Protein 3I42 (pdb70)

Sequence (118 aa):
SLQQALIVEDYQAAAETFKELLEMLGFQADYVMSGTDALHAMSTRGYDAVFIDLNLPDTSGLALVKQLRALPMEKTSKFVAVSGFKNDLGKEACELFDFYLEKPIDIASLEPILQSIE

Radius of gyration: 12.83 Å; Cα contacts (8 Å, |Δi|>4): 203; chains: 1; bounding box: 26×36×30 Å

Organism: Methylobacillus flagellatus (strain ATCC 51484 / DSM 6875 / VKM B-1610 / KT) (NCBI:txid265072)

B-factor: mean 43.65, std 20.97, range [19.52, 410.51]

Secondary structure (DSSP, 8-state):
--EEEEEE-S-HHHHHHHHHHHHHTTEEEEEESSHHHHHHHHHHS--SEEEEESB-SSSBHHHHHHHHHHS--SSPPEEEEEE---TT--HHHHHH-SEEEESSP-HHHHHHHHHHH-

Solvent-accessible surface area: 6295 Å² total; per-residue (Å²): 161,115,28,52,0,0,0,1,19,65,143,96,46,42,0,69,72,17,60,109,30,0,79,139,54,41,9,67,3,38,57,25,85,23,2,72,69,0,55,114,16,4,71,117,98,51,14,53,0,0,1,0,7,20,105,20,92,73,39,55,0,48,39,2,0,75,88,0,78,87,41,126,43,189,78,91,0,77,0,0,0,6,7,31,137,110,128,42,52,45,154,80,5,72,112,34,5,52,41,98,11,122,76,124,32,75,58,77,44,0,72,66,11,6,114,75,29,138

InterPro domains:
  IPR001789 Signal transduction response regulator, receiver domain [PF00072] (22-128)
  IPR001789 Signal transduction response regulator, receiver domain [PS50110] (20-134)
  IPR001789 Signal transduction response regulator, receiver domain [SM00448] (19-131)
  IPR011006 CheY-like superfamily [SSF52172] (21-133)
  IPR052048 Signal Transduction Response Regulator [PTHR43228] (18-133)

Foldseek 3Di:
DAAEEEEEAQDPVLQVVVQVLVVVLGHHYDYDQALVVVVVCVQVDPGQEYEFEQDHDPDGSLVSLVVSQPDDDPDDHAYEYEYQDCVRADDSNVVRHDYYHHPPDHNVRVNVVVVVSD

Nearest PDB structures (foldseek):
  3i42-assembly1_A-2  TM=1.009E+00  e=1.154E-22  Methylobacillus flagellatus KT
  3cfy-assembly1_A  TM=8.489E-01  e=8.914E-08  Vibrio parahaemolyticus RIMD 2210633
  8tfm-assembly1_B  TM=8.556E-01  e=3.158E-07  Flavobacterium johnsoniae UW101
  4l4u-assembly1_A-2  TM=8.274E-01  e=2.452E-07  Aquifex aeolicus VF5
  5ep0-assembly1_A  TM=8.759E-01  e=1.119E-06  Photobacterium angustum

Structure (mmCIF, N/CA/C/O backbone):
data_3I42
#
_entry.id   3I42
#
_cell.length_a   81.998
_cell.length_b   81.998
_cell.length_c   33.291
_cell.angle_alpha   90.000
_cell.angle_beta   90.000
_cell.angle_gamma   120.000
#
_symmetry.space_group_name_H-M   'P 32 2 1'
#
loop_
_entity.id
_entity.type
_entity.pdbx_description
1 polymer 'Response regulator receiver domain protein (CheY-like)'
2 water water
#
loop_
_atom_site.group_PDB
_atom_site.id
_atom_site.type_symbol
_atom_site.label_atom_id
_atom_site.label_alt_id
_atom_site.label_comp_id
_atom_site.label_asym_id
_atom_site.label_entity_id
_atom_site.label_seq_id
_atom_site.pdbx_PDB_ins_code
_atom_site.Cartn_x
_atom_site.Cartn_y
_atom_site.Cartn_z
_atom_site.occupancy
_atom_site.B_iso_or_equiv
_atom_site.auth_seq_id
_atom_site.auth_comp_id
_atom_site.auth_asym_id
_atom_site.auth_atom_id
_atom_site.pdbx_PDB_model_num
ATOM 1 N N . SER A 1 2 ? 61.744 -1.609 1.970 1.00 51.48 17 SER A N 1
ATOM 2 C CA . SER A 1 2 ? 60.686 -1.455 3.013 1.00 51.31 17 SER A CA 1
ATOM 3 C C . SER A 1 2 ? 59.775 -0.247 2.748 1.00 50.68 17 SER A C 1
ATOM 4 O O . SER A 1 2 ? 59.969 0.480 1.771 1.00 51.03 17 SER A O 1
ATOM 7 N N . LEU A 1 3 ? 58.780 -0.036 3.602 1.00 49.24 18 LEU A N 1
ATOM 8 C CA . LEU A 1 3 ? 57.875 1.116 3.474 1.00 48.67 18 LEU A CA 1
ATOM 9 C C . LEU A 1 3 ? 58.169 2.179 4.559 1.00 47.34 18 LEU A C 1
ATOM 10 O O . LEU A 1 3 ? 58.111 1.860 5.740 1.00 46.93 18 LEU A O 1
ATOM 15 N N . GLN A 1 4 ? 58.484 3.419 4.174 1.00 45.94 19 GLN A N 1
ATOM 16 C CA . GLN A 1 4 ? 58.659 4.490 5.173 1.00 44.56 19 GLN A CA 1
ATOM 17 C C . GLN A 1 4 ? 57.288 4.885 5.642 1.00 43.29 19 GLN A C 1
ATOM 18 O O . GLN A 1 4 ? 56.349 4.815 4.870 1.00 42.84 19 GLN A O 1
ATOM 24 N N . GLN A 1 5 ? 57.177 5.266 6.913 1.00 41.82 20 GLN A N 1
ATOM 25 C CA . GLN A 1 5 ? 55.890 5.607 7.515 1.00 41.07 20 GLN A CA 1
ATOM 26 C C . GLN A 1 5 ? 55.874 7.058 8.005 1.00 39.23 20 GLN A C 1
ATOM 27 O O . GLN A 1 5 ? 56.745 7.470 8.769 1.00 38.70 20 GLN A O 1
ATOM 33 N N . ALA A 1 6 ? 54.862 7.811 7.603 1.00 36.66 21 ALA A N 1
ATOM 34 C CA . ALA A 1 6 ? 54.837 9.233 7.899 1.00 35.52 21 ALA A CA 1
ATOM 35 C C . ALA A 1 6 ? 53.584 9.567 8.686 1.00 34.14 21 ALA A C 1
ATOM 36 O O . ALA A 1 6 ? 52.551 8.948 8.490 1.00 33.35 21 ALA A O 1
ATOM 38 N N . LEU A 1 7 ? 53.707 10.535 9.595 1.00 32.61 22 LEU A N 1
ATOM 39 C CA . LEU A 1 7 ? 52.575 11.098 10.301 1.00 30.19 22 LEU A CA 1
ATOM 40 C C . LEU A 1 7 ? 52.45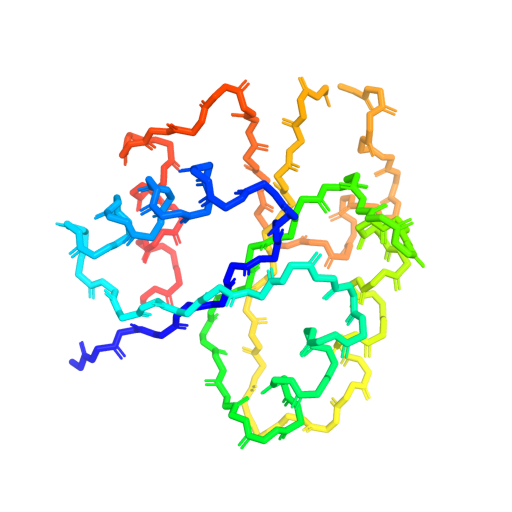8 12.545 9.888 1.00 29.30 22 LEU A C 1
ATOM 41 O O . LEU A 1 7 ? 53.424 13.305 9.926 1.00 28.77 22 LEU A O 1
ATOM 46 N N . ILE A 1 8 ? 51.260 12.909 9.479 1.00 28.31 23 ILE A N 1
ATOM 47 C CA . ILE A 1 8 ? 50.966 14.265 9.124 1.00 28.48 23 ILE A CA 1
ATOM 48 C C . ILE A 1 8 ? 50.112 14.898 10.208 1.00 28.41 23 ILE A C 1
ATOM 49 O O . ILE A 1 8 ? 49.082 14.341 10.599 1.00 28.36 23 ILE A O 1
ATOM 54 N N . VAL A 1 9 ? 50.530 16.076 10.669 1.00 28.69 24 VAL A N 1
ATOM 55 C CA . VAL A 1 9 ? 49.769 16.820 11.677 1.00 29.05 24 VAL A CA 1
ATOM 56 C C . VAL A 1 9 ? 49.250 18.120 11.094 1.00 29.95 24 VAL A C 1
ATOM 57 O O . VAL A 1 9 ? 50.005 19.082 10.851 1.00 29.00 24 VAL A O 1
ATOM 61 N N . GLU A 1 10 ? 47.946 18.163 10.905 1.00 30.90 25 GLU A N 1
ATOM 62 C CA . GLU A 1 10 ? 47.347 19.197 10.089 1.00 34.00 25 GLU A CA 1
ATOM 63 C C . GLU A 1 10 ? 45.862 19.149 10.365 1.00 35.09 25 GLU A C 1
ATOM 64 O O . GLU A 1 10 ? 45.254 18.062 10.294 1.00 36.27 25 GLU A O 1
ATOM 70 N N . ASP A 1 11 ? 45.279 20.301 10.681 1.00 36.15 26 ASP A N 1
ATOM 71 C CA . ASP A 1 11 ? 43.874 20.345 11.113 1.00 37.98 26 ASP A CA 1
ATOM 72 C C . ASP A 1 11 ? 42.819 20.419 10.014 1.00 38.22 26 ASP A C 1
ATOM 73 O O . ASP A 1 11 ? 41.646 20.112 10.284 1.00 39.43 26 ASP A O 1
ATOM 78 N N . TYR A 1 12 ? 43.215 20.812 8.803 1.00 36.94 27 TYR A N 1
ATOM 79 C CA . TYR A 1 12 ? 42.284 20.889 7.677 1.00 36.37 27 TYR A CA 1
ATOM 80 C C . TYR A 1 12 ? 42.204 19.558 6.937 1.00 35.17 27 TYR A C 1
ATOM 81 O O . TYR A 1 12 ? 43.161 19.154 6.292 1.00 33.65 27 TYR A O 1
ATOM 90 N N . GLN A 1 13 ? 41.065 18.874 7.036 1.00 35.06 28 GLN A N 1
ATOM 91 C CA . GLN A 1 13 ? 40.940 17.538 6.446 1.00 34.78 28 GLN A CA 1
ATOM 92 C C . GLN A 1 13 ? 41.400 17.495 4.981 1.00 34.32 28 GLN A C 1
ATOM 93 O O . GLN A 1 13 ? 42.244 16.676 4.610 1.00 34.10 28 GLN A O 1
ATOM 99 N N . ALA A 1 14 ? 40.846 18.376 4.153 1.00 33.48 29 ALA A N 1
ATOM 100 C CA . ALA A 1 14 ? 41.177 18.381 2.733 1.00 33.73 29 ALA A CA 1
ATOM 101 C C . ALA A 1 14 ? 42.689 18.583 2.467 1.00 33.47 29 ALA A C 1
ATOM 102 O O . ALA A 1 14 ? 43.256 17.882 1.639 1.00 32.90 29 ALA A O 1
ATOM 104 N N . ALA A 1 15 ? 43.336 19.511 3.181 1.00 32.71 30 ALA A N 1
ATOM 105 C CA . ALA A 1 15 ? 44.805 19.663 3.084 1.00 32.88 30 ALA A CA 1
ATOM 106 C C . ALA A 1 15 ? 45.543 18.400 3.526 1.00 32.76 30 ALA A C 1
ATOM 107 O O . ALA A 1 15 ? 46.555 18.015 2.939 1.00 32.49 30 ALA A O 1
ATOM 109 N N . ALA A 1 16 ? 45.030 17.762 4.573 1.00 32.56 31 ALA A N 1
ATOM 110 C CA . ALA A 1 16 ? 45.646 16.554 5.110 1.00 33.38 31 ALA A CA 1
ATOM 111 C C . ALA A 1 16 ? 45.623 15.385 4.120 1.00 33.48 31 ALA A C 1
ATOM 112 O O . ALA A 1 16 ? 46.639 14.708 3.920 1.00 34.48 31 ALA A O 1
ATOM 114 N N . GLU A 1 17 ? 44.469 15.152 3.507 1.00 33.88 32 GLU A N 1
ATOM 115 C CA . GLU A 1 17 ? 44.308 14.101 2.519 1.00 34.69 32 GLU A CA 1
ATOM 116 C C . GLU A 1 17 ? 45.190 14.297 1.276 1.00 34.43 32 GLU A C 1
ATOM 117 O O . GLU A 1 17 ? 45.773 13.341 0.773 1.00 34.71 32 GLU A O 1
ATOM 123 N N . THR A 1 18 ? 45.289 15.534 0.786 1.00 34.91 33 THR A N 1
ATOM 124 C CA . THR A 1 18 ? 46.147 15.864 -0.361 1.00 34.77 33 THR A CA 1
ATOM 125 C C . THR A 1 18 ? 47.577 15.531 0.006 1.00 34.38 33 THR A C 1
ATOM 126 O O . THR A 1 18 ? 48.249 14.764 -0.681 1.00 33.87 33 THR A O 1
ATOM 130 N N . PHE A 1 19 ? 48.029 16.083 1.127 1.00 34.37 34 PHE A N 1
ATOM 131 C CA . PHE A 1 19 ? 49.366 15.817 1.636 1.00 33.80 34 PHE A CA 1
ATOM 132 C C . PHE A 1 19 ? 49.606 14.312 1.689 1.00 33.93 34 PHE A C 1
ATOM 133 O O . PHE A 1 19 ? 50.609 13.830 1.228 1.00 33.16 34 PHE A O 1
ATOM 141 N N . LYS A 1 20 ? 48.665 13.582 2.273 1.00 34.79 35 LYS A N 1
ATOM 142 C CA . LYS A 1 20 ? 48.751 12.136 2.377 1.00 35.41 35 LYS A CA 1
ATOM 143 C C . LYS A 1 20 ? 48.839 11.429 0.991 1.00 36.16 35 LYS A C 1
ATOM 144 O O . LYS A 1 20 ? 49.567 10.425 0.833 1.00 35.89 35 LYS A O 1
ATOM 150 N N . GLU A 1 21 ? 48.108 11.953 0.003 1.00 36.23 36 GLU A N 1
ATOM 151 C CA . GLU A 1 21 ? 48.171 11.459 -1.394 1.00 37.03 36 GLU A CA 1
ATOM 152 C C . GLU A 1 21 ? 49.557 11.637 -1.987 1.00 35.76 36 GLU A C 1
ATOM 153 O O . GLU A 1 21 ? 50.120 10.732 -2.591 1.00 35.27 36 GLU A O 1
ATOM 159 N N . LEU A 1 22 ? 50.122 12.819 -1.799 1.00 35.66 37 LEU A N 1
ATOM 160 C CA . LEU A 1 22 ? 51.439 13.087 -2.317 1.00 35.12 37 LEU A CA 1
ATOM 161 C C . LEU A 1 22 ? 52.476 12.147 -1.730 1.00 35.36 37 LEU A C 1
ATOM 162 O O . LEU A 1 22 ? 53.303 11.611 -2.483 1.00 35.53 37 LEU A O 1
ATOM 167 N N . LEU A 1 23 ? 52.471 11.982 -0.396 1.00 34.67 38 LEU A N 1
ATOM 168 C CA . LEU A 1 23 ? 53.445 11.122 0.272 1.00 34.91 38 LEU A CA 1
ATOM 169 C C . LEU A 1 23 ? 53.315 9.704 -0.277 1.00 36.19 38 LEU A C 1
ATOM 170 O O . LEU A 1 23 ? 54.322 9.027 -0.542 1.00 36.70 38 LEU A O 1
ATOM 175 N N . GLU A 1 24 ? 52.077 9.255 -0.437 1.00 37.05 39 GLU A N 1
ATOM 176 C CA . GLU A 1 24 ? 51.811 7.926 -0.974 1.00 40.05 39 GLU A CA 1
ATOM 177 C C . GLU A 1 24 ? 52.302 7.744 -2.419 1.00 41.01 39 GLU A C 1
ATOM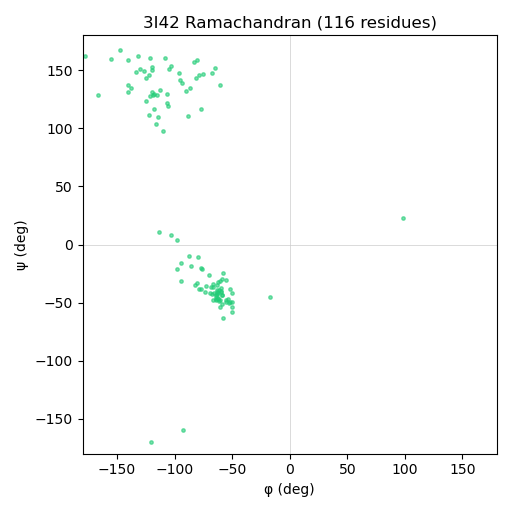 178 O O . GLU A 1 24 ? 52.912 6.740 -2.754 1.00 41.04 39 GLU A O 1
ATOM 184 N N . MET A 1 25 ? 52.078 8.743 -3.257 1.00 42.52 40 MET A N 1
ATOM 185 C CA . MET A 1 25 ? 52.636 8.714 -4.606 1.00 44.03 40 MET A CA 1
ATOM 186 C C . MET A 1 25 ? 54.156 8.593 -4.596 1.00 44.68 40 MET A C 1
ATOM 187 O O . MET A 1 25 ? 54.749 8.143 -5.571 1.00 45.00 40 MET A O 1
ATOM 192 N N . LEU A 1 26 ? 54.800 9.020 -3.509 1.00 45.21 41 LEU A N 1
ATOM 193 C CA . LEU A 1 26 ? 56.263 8.980 -3.446 1.00 45.27 41 LEU A CA 1
ATOM 194 C C . LEU A 1 26 ? 56.748 7.753 -2.705 1.00 45.85 41 LEU A C 1
ATOM 195 O O . LEU A 1 26 ? 57.945 7.600 -2.510 1.00 46.84 41 LEU A O 1
ATOM 200 N N . GLY A 1 27 ? 55.823 6.882 -2.297 1.00 46.25 42 GLY A N 1
ATOM 201 C CA . GLY A 1 27 ? 56.177 5.583 -1.684 1.00 47.00 42 GLY A CA 1
ATOM 202 C C . GLY A 1 27 ? 56.169 5.463 -0.154 1.00 47.19 42 GLY A C 1
ATOM 203 O O . GLY A 1 27 ? 56.845 4.586 0.423 1.00 47.60 42 GLY A O 1
ATOM 204 N N . PHE A 1 28 ? 55.420 6.349 0.502 1.00 46.60 43 PHE A N 1
ATOM 205 C CA . PHE A 1 28 ? 55.286 6.344 1.954 1.00 45.69 43 PHE A CA 1
ATOM 206 C C . PHE A 1 28 ? 53.940 5.790 2.301 1.00 44.81 43 PHE A C 1
ATOM 207 O O . PHE A 1 28 ? 53.004 5.937 1.533 1.00 44.30 43 PHE A O 1
ATOM 215 N N . GLN A 1 29 ? 53.826 5.161 3.459 1.00 44.14 44 GLN A N 1
ATOM 216 C CA . GLN A 1 29 ? 52.507 5.024 4.067 1.00 43.80 44 GLN A CA 1
ATOM 217 C C . GLN A 1 29 ? 52.350 6.204 5.027 1.00 42.12 44 GLN A C 1
ATOM 218 O O . GLN A 1 29 ? 53.298 6.537 5.738 1.00 41.83 44 GLN A O 1
ATOM 224 N N . ALA A 1 30 ? 51.171 6.818 5.060 1.00 40.21 45 ALA A N 1
ATOM 225 C CA . ALA A 1 30 ? 50.977 8.054 5.809 1.00 39.34 45 ALA A CA 1
ATOM 226 C C . ALA A 1 30 ? 49.643 8.102 6.518 1.00 38.91 45 ALA A C 1
ATOM 227 O O . ALA A 1 30 ? 48.636 7.805 5.898 1.00 39.74 45 ALA A O 1
ATOM 229 N N . ASP A 1 31 ? 49.647 8.453 7.815 1.00 37.65 46 ASP A N 1
ATOM 230 C CA . ASP A 1 31 ? 48.430 8.799 8.569 1.00 36.01 46 ASP A CA 1
ATOM 231 C C . ASP A 1 31 ? 48.429 10.286 8.823 1.00 34.00 46 ASP A C 1
ATOM 232 O O . ASP A 1 31 ? 49.466 10.946 8.808 1.00 32.65 46 ASP A O 1
ATOM 237 N N . TYR A 1 32 ? 47.262 10.803 9.114 1.00 32.82 47 TYR A N 1
ATOM 238 C CA . TYR A 1 32 ? 47.181 12.163 9.542 1.00 32.88 47 TYR A CA 1
ATOM 239 C C . TYR A 1 32 ? 46.347 12.256 10.816 1.00 33.17 47 TYR A C 1
ATOM 240 O O . TYR A 1 32 ? 45.450 11.443 11.045 1.00 33.00 47 TYR A O 1
ATOM 249 N N . VAL A 1 33 ? 46.653 13.254 11.630 1.00 32.66 48 VAL A N 1
ATOM 250 C CA . VAL A 1 33 ? 45.836 13.591 12.768 1.00 33.18 48 VAL A CA 1
ATOM 251 C C . VAL A 1 33 ? 45.637 15.076 12.692 1.00 33.80 48 VAL A C 1
ATOM 252 O O . VAL A 1 33 ? 46.380 15.760 11.994 1.00 34.25 48 VAL A O 1
ATOM 256 N N . MET A 1 34 ? 44.648 15.591 13.403 1.00 34.93 49 MET A N 1
ATOM 257 C CA . MET A 1 34 ? 44.251 16.997 13.211 1.00 35.97 49 MET A CA 1
ATOM 258 C C . MET A 1 34 ? 44.527 17.913 14.427 1.00 36.05 49 MET A C 1
ATOM 259 O O . MET A 1 34 ? 44.096 19.064 14.453 1.00 37.27 49 MET A O 1
ATOM 264 N N . SER A 1 35 ? 45.279 17.424 15.411 1.00 35.85 50 SER A N 1
ATOM 265 C CA . SER A 1 35 ? 45.628 18.229 16.607 1.00 35.59 50 SER A CA 1
ATOM 266 C C . SER A 1 35 ? 46.911 17.732 17.242 1.00 34.77 50 SER A C 1
ATOM 267 O O . SER A 1 35 ? 47.318 16.572 17.032 1.00 34.39 50 SER A O 1
ATOM 270 N N . GLY A 1 36 ? 47.531 18.607 18.032 1.00 34.58 51 GLY A N 1
ATOM 271 C CA . GLY A 1 36 ? 48.698 18.225 18.836 1.00 34.95 51 GLY A CA 1
ATOM 272 C C . GLY A 1 36 ? 48.407 17.038 19.741 1.00 35.24 51 GLY A C 1
ATOM 273 O O . GLY A 1 36 ? 49.175 16.080 19.775 1.00 34.84 51 GLY A O 1
ATOM 274 N N . THR A 1 37 ? 47.277 17.080 20.459 1.00 36.29 52 THR A N 1
ATOM 275 C CA . THR A 1 37 ? 46.861 15.967 21.362 1.00 37.50 52 THR A CA 1
ATOM 276 C C . THR A 1 37 ? 46.827 14.637 20.642 1.00 37.51 52 THR A C 1
ATOM 277 O O . THR A 1 37 ? 47.334 13.632 21.148 1.00 37.36 52 THR A O 1
ATOM 281 N N . ASP A 1 38 ? 46.210 14.630 19.455 1.00 38.28 53 ASP A N 1
ATOM 282 C CA . ASP A 1 38 ? 46.088 13.389 18.696 1.00 38.55 53 ASP A CA 1
ATOM 283 C C . ASP A 1 38 ? 47.442 12.890 18.224 1.00 38.10 53 ASP A C 1
ATOM 284 O O . ASP A 1 38 ? 47.697 11.668 18.241 1.00 38.09 53 ASP A O 1
ATOM 289 N N . ALA A 1 39 ? 48.318 13.835 17.863 1.00 36.96 54 ALA A N 1
ATOM 290 C CA . ALA A 1 39 ? 49.706 13.517 17.493 1.00 37.68 54 ALA A CA 1
ATOM 291 C C . ALA A 1 39 ? 50.468 12.804 18.616 1.00 38.16 54 ALA A C 1
ATOM 292 O O . ALA A 1 39 ? 51.111 11.766 18.387 1.00 37.68 54 ALA A O 1
ATOM 294 N N . LEU A 1 40 ? 50.419 13.384 19.814 1.00 39.32 55 LEU A N 1
ATOM 295 C CA . LEU A 1 40 ? 50.948 12.721 21.025 1.00 40.96 55 LEU A CA 1
ATOM 296 C C . LEU A 1 40 ? 50.378 11.331 21.220 1.00 41.53 55 LEU A C 1
ATOM 297 O O . LEU A 1 40 ? 51.134 10.403 21.386 1.00 41.65 55 LEU A O 1
ATOM 302 N N . HIS A 1 41 ? 49.055 11.170 21.157 1.00 43.28 56 HIS A N 1
ATOM 303 C CA . HIS A 1 41 ? 48.475 9.815 21.236 1.00 45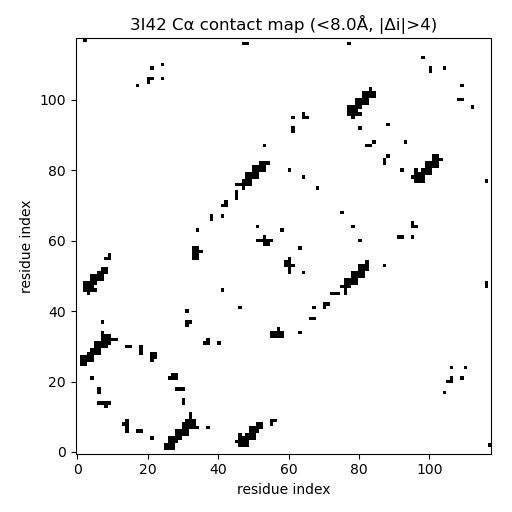.49 56 HIS A CA 1
ATOM 304 C C . HIS A 1 41 ? 48.950 8.900 20.128 1.00 45.84 56 HIS A C 1
ATOM 305 O O . HIS A 1 41 ? 49.231 7.725 20.390 1.00 46.65 56 HIS A O 1
ATOM 312 N N . ALA A 1 42 ? 49.060 9.428 18.897 1.00 46.14 57 ALA A N 1
ATOM 313 C CA . ALA A 1 42 ? 49.537 8.630 17.745 1.00 46.34 57 ALA A CA 1
ATOM 314 C C . ALA A 1 42 ? 50.992 8.205 17.898 1.00 46.81 57 ALA A C 1
ATOM 315 O O . ALA A 1 42 ? 51.360 7.073 17.592 1.00 46.73 57 ALA A O 1
ATOM 317 N N . MET A 1 43 ? 51.827 9.111 18.380 1.00 47.99 58 MET A N 1
ATOM 318 C CA . MET A 1 43 ? 53.254 8.811 18.496 1.00 49.25 58 MET A CA 1
ATOM 319 C C . MET A 1 43 ? 53.565 7.918 19.693 1.00 50.81 58 MET A C 1
ATOM 320 O O . MET A 1 43 ? 54.625 7.284 19.741 1.00 50.85 58 MET A O 1
ATOM 325 N N . SER A 1 44 ? 52.639 7.893 20.654 1.00 52.41 59 SER A N 1
ATOM 326 C CA . SER A 1 44 ? 52.660 6.927 21.747 1.0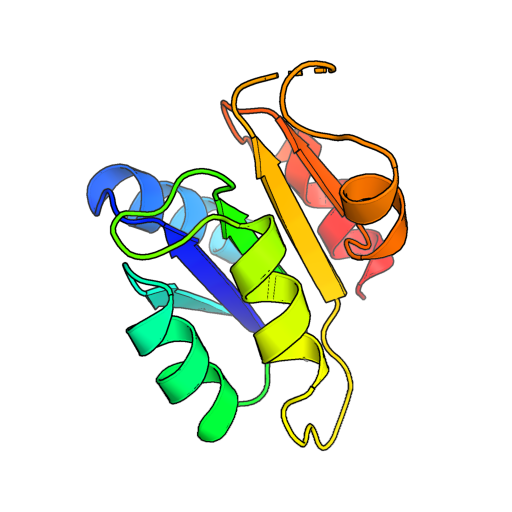0 54.48 59 SER A CA 1
ATOM 327 C C . SER A 1 44 ? 52.633 5.537 21.138 1.00 54.94 59 SER A C 1
ATOM 328 O O . SER A 1 44 ? 53.579 4.763 21.273 1.00 56.12 59 SER A O 1
ATOM 331 N N . THR A 1 45 ? 51.543 5.248 20.443 1.00 55.27 60 THR A N 1
ATOM 332 C CA . THR A 1 45 ? 51.218 3.889 20.053 1.00 55.73 60 THR A CA 1
ATOM 333 C C . THR A 1 45 ? 52.009 3.386 18.838 1.00 55.48 60 THR A C 1
ATOM 334 O O . THR A 1 45 ? 52.390 2.207 18.789 1.00 56.08 60 THR A O 1
ATOM 338 N N . ARG A 1 46 ? 52.247 4.260 17.858 1.00 54.88 61 ARG A N 1
ATOM 339 C CA . ARG A 1 46 ? 52.928 3.853 16.621 1.00 53.96 61 ARG A CA 1
ATOM 340 C C . ARG A 1 46 ? 54.229 4.626 16.421 1.00 52.75 61 ARG A C 1
ATOM 341 O O . ARG A 1 46 ? 54.349 5.775 16.856 1.00 53.30 61 ARG A O 1
ATOM 349 N N . GLY A 1 47 ? 55.195 3.997 15.754 1.00 50.95 62 GLY A N 1
ATOM 350 C CA . GLY A 1 47 ? 56.469 4.648 15.406 1.00 48.41 62 GLY A CA 1
ATOM 351 C C . GLY A 1 47 ? 56.390 5.183 13.986 1.00 46.26 62 GLY A C 1
ATOM 352 O O . GLY A 1 47 ? 55.697 4.616 13.141 1.00 46.86 62 GLY A O 1
ATOM 353 N N . TYR A 1 48 ? 57.074 6.286 13.733 1.00 43.71 63 TYR A N 1
ATOM 354 C CA . TYR A 1 48 ? 57.082 6.906 12.426 1.00 40.77 63 TYR A CA 1
ATOM 355 C C . TYR A 1 48 ? 58.484 7.252 12.055 1.00 40.10 63 TYR A C 1
ATOM 356 O O . TYR A 1 48 ? 59.294 7.575 12.911 1.00 40.04 63 TYR A O 1
ATOM 365 N N . ASP A 1 49 ? 58.773 7.197 10.763 1.00 38.59 64 ASP A N 1
ATOM 366 C CA . ASP A 1 49 ? 60.060 7.615 10.267 1.00 37.59 64 ASP A CA 1
ATOM 367 C C . ASP A 1 49 ? 60.119 9.129 10.088 1.00 36.00 64 ASP A C 1
ATOM 368 O O . ASP A 1 49 ? 61.177 9.728 10.249 1.00 34.21 64 ASP A O 1
ATOM 373 N N . ALA A 1 50 ? 58.985 9.727 9.698 1.00 34.38 65 ALA A N 1
ATOM 374 C CA . ALA A 1 50 ? 58.912 11.172 9.440 1.00 32.52 65 ALA A CA 1
ATOM 375 C C . ALA A 1 50 ? 57.597 11.721 9.964 1.00 30.96 65 ALA A C 1
ATOM 376 O O . ALA A 1 50 ? 56.552 11.111 9.800 1.00 30.03 65 ALA A O 1
ATOM 378 N N . VAL A 1 51 ? 57.669 12.874 10.612 1.00 29.63 66 VAL A N 1
ATOM 379 C CA . VAL A 1 51 ? 56.487 13.518 11.160 1.00 28.37 66 VAL A CA 1
ATOM 380 C C . VAL A 1 51 ? 56.431 14.930 10.584 1.00 27.61 66 VAL A C 1
ATOM 381 O O . VAL A 1 51 ? 57.390 15.701 10.733 1.00 27.38 66 VAL A O 1
ATOM 385 N N . PHE A 1 52 ? 55.324 15.265 9.921 1.00 26.56 67 PHE A N 1
ATOM 386 C CA . PHE A 1 52 ? 55.170 16.595 9.285 1.00 26.91 67 PHE A CA 1
ATOM 387 C C . PHE A 1 52 ? 54.234 17.417 10.111 1.00 27.07 67 PHE A C 1
ATOM 388 O O . PHE A 1 52 ? 53.081 17.021 10.299 1.00 25.99 67 PHE A O 1
ATOM 396 N N . ILE A 1 53 ? 54.736 18.542 10.621 1.00 27.22 68 ILE A N 1
ATOM 397 C CA . ILE A 1 53 ? 53.959 19.347 11.567 1.00 28.90 68 ILE A CA 1
ATOM 398 C C . ILE A 1 53 ? 53.674 20.731 11.007 1.00 30.32 68 ILE A C 1
ATOM 399 O O . ILE A 1 53 ? 54.598 21.502 10.774 1.00 30.79 68 ILE A O 1
ATOM 404 N N . ASP A 1 54 ? 52.396 21.039 10.795 1.00 32.61 69 ASP A N 1
ATOM 405 C CA . ASP A 1 54 ? 51.971 22.393 10.526 1.00 35.22 69 ASP A CA 1
ATOM 406 C C . ASP A 1 54 ? 52.327 23.272 11.707 1.00 36.15 69 ASP A C 1
ATOM 407 O O . ASP A 1 54 ? 52.160 22.876 12.867 1.00 36.81 69 ASP A O 1
ATOM 412 N N . LEU A 1 55 ? 52.840 24.463 11.443 1.00 37.04 70 LEU A N 1
ATOM 413 C CA . LEU A 1 55 ? 53.309 25.281 12.547 1.00 38.48 70 LEU A CA 1
ATOM 414 C C . LEU A 1 55 ? 52.152 25.994 13.252 1.00 40.11 70 LEU A C 1
ATOM 415 O O . LEU A 1 55 ? 52.337 26.548 14.349 1.00 40.82 70 LEU A O 1
ATOM 420 N N . ASN A 1 56 ? 50.965 25.940 12.636 1.00 40.79 71 ASN A N 1
ATOM 421 C CA . ASN A 1 56 ? 49.744 26.561 13.138 1.00 41.51 71 ASN A CA 1
ATOM 422 C C . ASN A 1 56 ? 48.736 25.492 13.453 1.00 40.36 71 ASN A C 1
ATOM 423 O O . ASN A 1 56 ? 48.122 24.961 12.556 1.00 40.75 71 ASN A O 1
ATOM 428 N N . LEU A 1 57 ? 48.529 25.175 14.715 1.00 39.61 72 LEU A N 1
ATOM 429 C CA . LEU A 1 57 ? 47.630 24.085 15.040 1.00 39.26 72 LEU A CA 1
ATOM 430 C C . LEU A 1 57 ? 46.487 24.586 15.933 1.00 39.63 72 LEU A C 1
ATOM 431 O O . LEU A 1 57 ? 46.602 25.662 16.508 1.00 39.37 72 LEU A O 1
ATOM 436 N N . PRO A 1 58 ? 45.365 23.837 16.011 1.00 39.61 73 PRO A N 1
ATOM 437 C CA . PRO A 1 58 ? 44.304 24.421 16.812 1.00 40.31 73 PRO A CA 1
ATOM 438 C C . PRO A 1 58 ? 44.706 24.555 18.305 1.00 41.19 73 PRO A C 1
ATOM 439 O O . PRO A 1 58 ? 44.481 25.617 18.904 1.00 41.19 73 PRO A O 1
ATOM 443 N N . ASP A 1 59 ? 45.333 23.521 18.866 1.00 40.76 74 ASP A N 1
ATOM 444 C CA . ASP A 1 59 ? 45.568 23.430 20.317 1.00 41.36 74 ASP A CA 1
ATOM 445 C C . ASP A 1 59 ? 47.007 23.753 20.777 1.00 41.32 74 ASP A C 1
ATOM 446 O O . ASP A 1 59 ? 47.338 23.542 21.956 1.00 41.01 74 ASP A O 1
ATOM 451 N N . THR A 1 60 ? 47.859 24.236 19.865 1.00 40.71 75 THR A N 1
ATOM 452 C CA . THR A 1 60 ? 49.293 24.349 20.168 1.00 40.10 75 THR A CA 1
ATOM 453 C C . THR A 1 60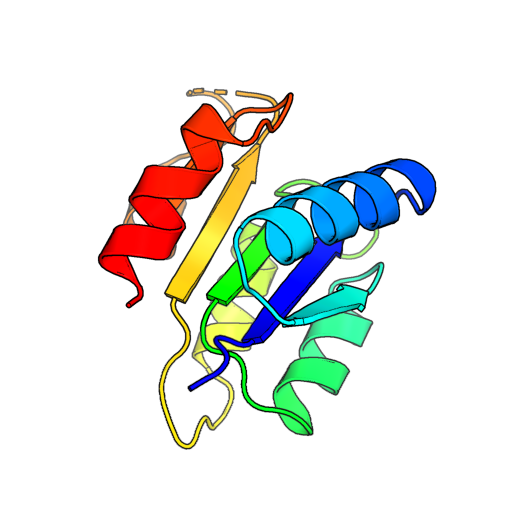 ? 50.023 24.968 19.008 1.00 39.31 75 THR A C 1
ATOM 454 O O . THR A 1 60 ? 49.491 24.993 17.899 1.00 40.00 75 THR A O 1
ATOM 458 N N . SER A 1 61 ? 51.236 25.467 19.242 1.00 38.00 76 SER A N 1
ATOM 459 C CA . SER A 1 61 ? 52.126 25.828 18.133 1.00 36.59 76 SER A CA 1
ATOM 460 C C . SER A 1 61 ? 52.851 24.573 17.653 1.00 35.52 76 SER A C 1
ATOM 461 O O . SER A 1 61 ? 52.947 23.591 18.389 1.00 34.83 76 SER A O 1
ATOM 464 N N . GLY A 1 62 ? 53.324 24.583 16.409 1.00 34.45 77 GLY A N 1
ATOM 465 C CA . GLY A 1 62 ? 54.087 23.452 15.898 1.00 33.26 77 GLY A CA 1
ATOM 466 C C . GLY A 1 62 ? 55.364 23.280 16.696 1.00 32.73 77 GLY A C 1
ATOM 467 O O . GLY A 1 62 ? 55.791 22.158 17.012 1.00 32.55 77 GLY A O 1
ATOM 468 N N . LEU A 1 63 ? 55.971 24.403 17.038 1.00 32.10 78 LEU A N 1
ATOM 469 C CA . LEU A 1 63 ? 57.182 24.389 17.841 1.00 32.93 78 LEU A CA 1
ATOM 470 C C . LEU A 1 63 ? 57.009 23.763 19.240 1.00 31.43 78 LEU A C 1
ATOM 471 O O . LEU A 1 63 ? 57.809 22.933 19.642 1.00 31.48 78 LEU A O 1
ATOM 476 N N . ALA A 1 64 ? 55.979 24.164 19.972 1.00 30.50 79 ALA A N 1
ATOM 477 C CA . ALA A 1 64 ? 55.738 23.563 21.275 1.00 30.02 79 ALA A CA 1
ATOM 478 C C . ALA A 1 64 ? 55.429 22.065 21.084 1.00 29.53 79 ALA A C 1
ATOM 479 O O . ALA A 1 64 ? 55.816 21.233 21.897 1.00 30.45 79 ALA A O 1
ATOM 481 N N . LEU A 1 65 ? 54.759 21.699 19.999 1.00 28.81 80 LEU A N 1
ATOM 482 C CA . LEU A 1 65 ? 54.469 20.275 19.780 1.00 27.85 80 LEU A CA 1
ATOM 483 C C . LEU A 1 65 ? 55.721 19.436 19.505 1.00 28.07 80 LEU A C 1
ATOM 484 O O . LEU A 1 65 ? 55.846 18.333 20.021 1.00 28.20 80 LEU A O 1
ATOM 489 N N . VAL A 1 66 ? 56.649 19.923 18.689 1.00 28.57 81 VAL A N 1
ATOM 490 C CA . VAL A 1 66 ? 57.797 19.076 18.339 1.00 28.84 81 VAL A CA 1
ATOM 491 C C . VAL A 1 66 ? 58.677 18.808 19.589 1.00 30.08 81 VAL A C 1
ATOM 492 O O . VAL A 1 66 ? 59.225 17.726 19.743 1.00 30.29 81 VAL A O 1
ATOM 496 N N . LYS A 1 67 ? 58.768 19.782 20.486 1.00 31.69 82 LYS A N 1
ATOM 497 C CA . LYS A 1 67 ? 59.466 19.590 21.768 1.00 33.34 82 LYS A CA 1
ATOM 498 C C . LYS A 1 67 ? 58.856 18.476 22.581 1.00 33.90 82 LYS A C 1
ATOM 499 O O . LYS A 1 67 ? 59.600 17.711 23.180 1.00 34.75 82 LYS A O 1
ATOM 505 N N . GLN A 1 68 ? 57.522 18.365 22.599 1.00 34.57 83 GLN A N 1
ATOM 506 C CA . GLN A 1 68 ? 56.853 17.236 23.291 1.00 35.25 83 GLN A CA 1
ATOM 507 C C . GLN A 1 68 ? 57.115 15.895 22.636 1.00 35.51 83 GLN A C 1
ATOM 508 O O . GLN A 1 68 ? 57.428 14.912 23.318 1.00 35.78 83 GLN A O 1
ATOM 514 N N . LEU A 1 69 ? 56.952 15.834 21.314 1.00 35.46 84 LEU A N 1
ATOM 515 C CA . LEU A 1 69 ? 57.115 14.577 20.564 1.00 34.85 84 LEU A CA 1
ATOM 516 C C . LEU A 1 69 ? 58.531 14.021 20.650 1.00 35.04 84 LEU A C 1
ATOM 517 O O . LEU A 1 69 ? 58.715 12.808 20.804 1.00 34.84 84 LEU A O 1
ATOM 522 N N . ARG A 1 70 ? 59.524 14.902 20.572 1.00 35.65 85 ARG A N 1
ATOM 523 C CA . ARG A 1 70 ? 60.916 14.501 20.754 1.00 37.41 85 ARG A CA 1
ATOM 524 C C . ARG A 1 70 ? 61.186 13.865 22.121 1.00 38.85 85 ARG A C 1
ATOM 525 O O . ARG A 1 70 ? 62.091 13.033 22.256 1.00 39.42 85 ARG A O 1
ATOM 533 N N . ALA A 1 71 ? 60.422 14.283 23.133 1.00 39.76 86 ALA A N 1
ATOM 534 C CA . ALA A 1 71 ? 60.629 13.812 24.501 1.00 41.26 86 ALA A CA 1
ATOM 535 C C . ALA A 1 71 ? 59.874 12.517 24.790 1.00 42.33 86 ALA A C 1
ATOM 536 O O . ALA A 1 71 ? 60.085 11.909 25.820 1.00 43.32 86 ALA A O 1
ATOM 538 N N . LEU A 1 72 ? 58.994 12.089 23.896 1.00 43.79 87 LEU A N 1
ATOM 539 C CA . LEU A 1 72 ? 58.350 10.793 24.055 1.00 45.44 87 LEU A CA 1
ATOM 540 C C . LEU A 1 72 ? 59.367 9.659 23.956 1.00 47.43 87 LEU A C 1
ATOM 541 O O . LEU A 1 72 ? 60.405 9.809 23.289 1.00 47.78 87 LEU A O 1
ATOM 546 N N . PRO A 1 73 ? 59.091 8.520 24.629 1.00 49.82 88 PRO A N 1
ATOM 547 C CA . PRO A 1 73 ? 60.012 7.409 24.466 1.00 51.75 88 PRO A CA 1
ATOM 548 C C . PRO A 1 73 ? 59.737 6.759 23.117 1.00 53.82 88 PRO A C 1
ATOM 549 O O . PRO A 1 73 ? 58.621 6.248 22.864 1.00 54.77 88 PRO A O 1
ATOM 553 N N . MET A 1 74 ? 60.746 6.828 22.257 1.00 55.15 89 MET A N 1
ATOM 554 C CA . MET A 1 74 ? 60.695 6.253 20.939 1.00 56.67 89 MET A CA 1
ATOM 555 C C . MET A 1 74 ? 61.776 5.187 20.852 1.00 57.39 89 MET A C 1
ATOM 556 O O . MET A 1 74 ? 62.946 5.426 21.200 1.00 57.20 89 MET A O 1
ATOM 561 N N . GLU A 1 75 ? 61.356 4.010 20.392 1.00 57.96 90 GLU A N 1
ATOM 562 C CA . GLU A 1 75 ? 62.250 2.923 20.001 1.00 58.62 90 GLU A CA 1
ATOM 563 C C . GLU A 1 75 ? 63.343 3.453 19.045 1.00 57.99 90 GLU A C 1
ATOM 564 O O . GLU A 1 75 ? 64.538 3.365 19.356 1.00 58.60 90 GLU A O 1
ATOM 570 N N . LYS A 1 76 ? 62.912 4.026 17.913 1.00 57.00 91 LYS A N 1
ATOM 571 C CA . LYS A 1 76 ? 63.779 4.721 16.941 1.00 55.76 91 LYS A CA 1
ATOM 572 C C . LYS A 1 76 ? 63.331 6.169 16.828 1.00 54.70 91 LYS A C 1
ATOM 573 O O . LYS A 1 76 ? 62.147 6.462 17.017 1.00 55.29 91 LYS A O 1
ATOM 575 N N . THR A 1 77 ? 64.247 7.070 16.486 1.00 52.89 92 THR A N 1
ATOM 576 C CA . THR A 1 77 ? 63.916 8.501 16.424 1.00 51.16 92 THR A CA 1
ATOM 577 C C . THR A 1 77 ? 63.407 8.987 15.057 1.00 48.90 92 THR A C 1
ATOM 578 O O . THR A 1 77 ? 63.951 8.653 14.015 1.00 49.00 92 THR A O 1
ATOM 582 N N . SER A 1 78 ? 62.312 9.735 15.085 1.00 46.24 93 SER A N 1
ATOM 583 C CA . SER A 1 78 ? 61.678 10.211 13.867 1.00 43.26 93 SER A CA 1
ATOM 584 C C . SER A 1 78 ? 62.429 11.422 13.367 1.00 41.42 93 SER A C 1
ATOM 585 O O . SER A 1 78 ? 63.126 12.076 14.135 1.00 41.09 93 SER A O 1
ATOM 588 N N . LYS A 1 79 ? 62.275 11.729 12.079 1.00 38.67 94 LYS A N 1
ATOM 589 C CA . LYS A 1 79 ? 62.686 13.025 11.553 1.00 35.77 94 LYS A CA 1
ATOM 590 C C . LYS A 1 79 ? 61.450 13.879 11.559 1.00 33.55 94 LYS A C 1
ATOM 591 O O . LYS A 1 79 ? 60.357 13.362 11.290 1.00 33.04 94 LYS A O 1
ATOM 597 N N . PHE A 1 80 ? 61.620 15.162 11.895 1.00 30.65 95 PHE A N 1
ATOM 598 C CA . PHE A 1 80 ? 60.517 16.092 12.117 1.00 28.46 95 PHE A CA 1
ATOM 599 C C . PHE A 1 80 ? 60.654 17.205 11.121 1.00 27.62 95 PHE A C 1
ATOM 600 O O . PHE A 1 80 ? 61.733 17.783 11.009 1.00 26.10 95 PHE A O 1
ATOM 608 N N . VAL A 1 81 ? 59.548 17.522 10.436 1.00 26.62 96 VAL A N 1
ATOM 609 C CA . VAL A 1 81 ? 59.530 18.486 9.334 1.00 26.47 96 VAL A CA 1
ATOM 610 C C . VAL A 1 81 ? 58.547 19.585 9.684 1.00 27.42 96 VAL A C 1
ATOM 611 O O . VAL A 1 81 ? 57.402 19.292 10.012 1.00 27.62 96 VAL A O 1
ATOM 615 N N . ALA A 1 82 ? 58.980 20.842 9.612 1.00 28.20 97 ALA A N 1
ATOM 6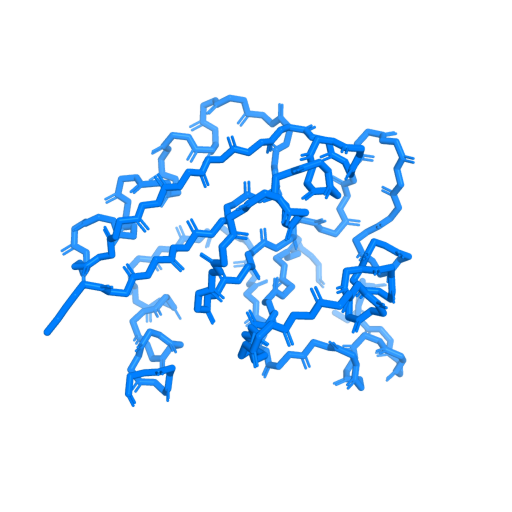16 C CA . ALA A 1 82 ? 58.115 21.999 9.848 1.00 29.01 97 ALA A CA 1
ATOM 617 C C . ALA A 1 82 ? 57.438 22.365 8.552 1.00 30.76 97 ALA A C 1
ATOM 618 O O . ALA A 1 82 ? 58.094 22.483 7.519 1.00 31.41 97 ALA A O 1
ATOM 620 N N . VAL A 1 83 ? 56.147 22.625 8.611 1.00 31.59 98 VAL A N 1
ATOM 621 C CA . VAL A 1 83 ? 55.422 23.001 7.420 1.00 33.46 98 VAL A CA 1
ATOM 622 C C . VAL A 1 83 ? 54.814 24.356 7.704 1.00 35.64 98 VAL A C 1
ATOM 623 O O . VAL A 1 83 ? 53.939 24.477 8.556 1.00 34.95 98 VAL A O 1
ATOM 627 N N . SER A 1 84 ? 55.311 25.376 7.020 1.00 38.60 99 SER A N 1
ATOM 628 C CA . SER A 1 84 ? 54.913 26.729 7.329 1.00 42.71 99 SER A CA 1
ATOM 629 C C . SER A 1 84 ? 54.411 27.450 6.106 1.00 44.56 99 SER A C 1
ATOM 630 O O . SER A 1 84 ? 54.884 27.208 5.003 1.00 44.90 99 SER A O 1
ATOM 633 N N . GLY A 1 85 ? 53.486 28.379 6.308 1.00 47.31 100 GLY A N 1
ATOM 634 C CA . GLY A 1 85 ? 53.151 29.345 5.258 1.00 49.60 100 GLY A CA 1
ATOM 635 C C . GLY A 1 85 ? 54.195 30.452 5.112 1.00 51.68 100 GLY A C 1
ATOM 636 O O . GLY A 1 85 ? 54.301 31.078 4.054 1.00 52.16 100 GLY A O 1
ATOM 637 N N . PHE A 1 86 ? 54.993 30.682 6.155 1.00 53.78 101 PHE A N 1
ATOM 63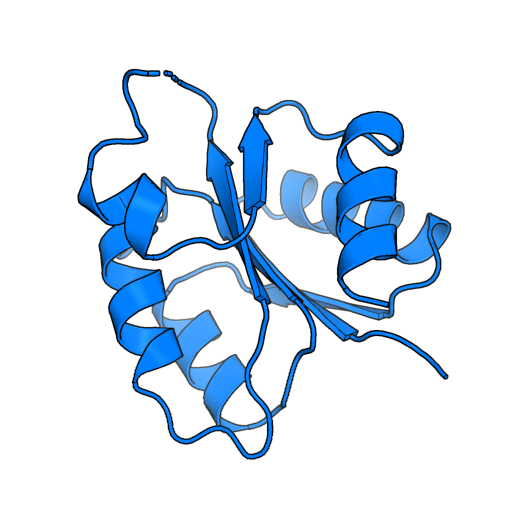8 C CA . PHE A 1 86 ? 55.843 31.886 6.217 1.00 55.26 101 PHE A CA 1
ATOM 639 C C . PHE A 1 86 ? 57.377 31.705 6.333 1.00 55.53 101 PHE A C 1
ATOM 640 O O . PHE A 1 86 ? 57.894 31.095 7.265 1.00 56.26 101 PHE A O 1
ATOM 648 N N . LYS A 1 88 ? 60.574 33.514 6.952 1.00 71.81 103 LYS A N 1
ATOM 649 C CA . LYS A 1 88 ? 61.334 33.986 8.111 1.00 71.82 103 LYS A CA 1
ATOM 650 C C . LYS A 1 88 ? 60.446 34.020 9.347 1.00 71.84 103 LYS A C 1
ATOM 651 O O . LYS A 1 88 ? 60.840 33.558 10.431 1.00 71.98 103 LYS A O 1
ATOM 653 N N . ASN A 1 89 ? 59.235 34.548 9.147 1.00 71.64 104 ASN A N 1
ATOM 654 C CA . ASN A 1 89 ? 58.298 34.929 10.216 1.00 70.99 104 ASN A CA 1
ATOM 655 C C . ASN A 1 89 ? 58.048 33.818 11.230 1.00 70.01 104 ASN A C 1
ATOM 656 O O . ASN A 1 89 ? 57.935 34.078 12.440 1.00 70.24 104 ASN A O 1
ATOM 661 N N . ASP A 1 90 ? 57.979 32.585 10.727 1.00 68.43 105 ASP A N 1
ATOM 662 C CA . ASP A 1 90 ? 57.572 31.439 11.535 1.00 66.66 105 ASP A CA 1
ATOM 663 C C . ASP A 1 90 ? 58.749 30.605 12.097 1.00 65.22 105 ASP A C 1
ATOM 664 O O . ASP A 1 90 ? 58.575 29.893 13.101 1.00 65.08 105 ASP A O 1
ATOM 666 N N . LEU A 1 91 ? 59.938 30.711 11.485 1.00 62.96 106 LEU A N 1
ATOM 667 C CA . LEU A 1 91 ? 61.093 29.891 11.900 1.00 60.59 106 LEU A CA 1
ATOM 668 C C . LEU A 1 91 ? 62.179 30.699 12.576 1.00 59.20 106 LEU A C 1
ATOM 669 O O . LEU A 1 91 ? 63.010 31.298 11.908 1.00 60.07 106 LEU A O 1
ATOM 674 N N . GLY A 1 92 ? 62.193 30.711 13.897 1.00 57.09 107 GLY A N 1
ATOM 675 C CA . GLY A 1 92 ? 63.294 31.338 14.598 1.00 53.76 107 GLY A CA 1
ATOM 676 C C . GLY A 1 92 ? 64.392 30.356 14.927 1.00 52.01 107 GLY A C 1
ATOM 677 O O . GLY A 1 92 ? 64.500 29.278 14.333 1.00 51.96 107 GLY A O 1
ATOM 678 N N . LYS A 1 93 ? 65.206 30.739 15.898 1.00 50.16 108 LYS A N 1
ATOM 679 C CA . LYS A 1 93 ? 66.350 29.961 16.362 1.00 48.23 108 LYS A CA 1
ATOM 680 C C . LYS A 1 93 ? 66.031 28.521 16.816 1.00 47.26 108 LYS A C 1
ATOM 681 O O . LYS A 1 93 ? 66.724 27.582 16.424 1.00 45.95 108 LYS A O 1
ATOM 687 N N . GLU A 1 94 ? 65.013 28.376 17.671 1.00 45.87 109 GLU A N 1
ATOM 688 C CA . GLU A 1 94 ? 64.584 27.073 18.202 1.00 45.57 109 GLU A CA 1
ATOM 689 C C . GLU A 1 94 ? 63.964 26.171 17.128 1.00 43.65 109 GLU A C 1
ATOM 690 O O . GLU A 1 94 ? 64.156 24.969 17.152 1.00 43.38 109 GLU A O 1
ATOM 696 N N . ALA A 1 95 ? 63.230 26.762 16.193 1.00 42.38 110 ALA A N 1
ATOM 697 C CA . ALA A 1 95 ? 62.670 26.009 15.060 1.00 41.84 110 ALA A CA 1
ATOM 698 C C . ALA A 1 95 ? 63.769 25.427 14.168 1.00 41.28 110 ALA A C 1
ATOM 699 O O . ALA A 1 95 ? 63.737 24.256 13.816 1.00 41.64 110 ALA A O 1
ATOM 701 N N . CYS A 1 96 ? 64.748 26.248 13.815 1.00 41.44 111 CYS A N 1
ATOM 702 C CA . CYS A 1 96 ? 65.974 25.759 13.181 1.00 41.16 111 CYS A CA 1
ATOM 703 C C . CYS A 1 96 ? 66.598 24.582 13.949 1.00 37.31 111 CYS A C 1
ATOM 704 O O . CYS A 1 96 ? 67.011 23.577 13.352 1.00 34.93 111 CYS A O 1
ATOM 707 N N . GLU A 1 97 ? 66.619 24.672 15.278 1.00 38.85 112 GLU A N 1
ATOM 708 C CA . GLU A 1 97 ? 67.295 23.641 16.067 1.00 35.17 112 GLU A CA 1
ATOM 709 C C . GLU A 1 97 ? 66.492 22.357 16.201 1.00 28.62 112 GLU A C 1
ATOM 710 O O . GLU A 1 97 ? 67.067 21.271 16.172 1.00 38.77 112 GLU A O 1
ATOM 716 N N . LEU A 1 98 ? 65.177 22.481 16.346 1.00 33.58 113 LEU A N 1
ATOM 717 C CA . LEU A 1 98 ? 64.320 21.333 16.709 1.00 32.19 113 LEU A CA 1
ATOM 718 C C . LEU A 1 98 ? 63.666 20.581 15.552 1.00 33.47 113 LEU A C 1
ATOM 719 O O . LEU A 1 98 ? 63.160 19.463 15.740 1.00 29.26 113 LEU A O 1
ATOM 724 N N . PHE A 1 99 ? 63.636 21.186 14.364 1.00 27.24 114 PHE A N 1
ATOM 725 C CA . PHE A 1 99 ? 63.164 20.428 13.188 1.00 31.92 114 PHE A CA 1
ATOM 726 C C . PHE A 1 99 ? 64.347 20.000 12.346 1.00 31.23 114 PHE A C 1
ATOM 727 O O . PHE A 1 99 ? 65.392 20.634 12.361 1.00 33.17 114 PHE A O 1
ATOM 735 N N . ASP A 1 100 ? 64.180 18.914 11.613 1.00 32.22 115 ASP A N 1
ATOM 736 C CA . ASP A 1 100 ? 65.244 18.402 10.767 1.00 24.23 115 ASP A CA 1
ATOM 737 C C . ASP A 1 100 ? 65.120 18.928 9.330 1.00 25.96 115 ASP A C 1
ATOM 738 O O . ASP A 1 100 ? 66.127 19.095 8.642 1.00 37.49 115 ASP A O 1
ATOM 743 N N . PHE A 1 101 ? 63.885 19.164 8.892 1.00 31.13 116 PHE A N 1
ATOM 744 C CA . PHE A 1 101 ? 63.595 19.629 7.532 1.00 26.84 116 PHE A CA 1
ATOM 745 C C . PHE A 1 101 ? 62.486 20.644 7.593 1.00 39.25 116 PHE A C 1
ATOM 746 O O . PHE A 1 101 ? 61.721 20.704 8.543 1.00 27.95 116 PHE A O 1
ATOM 754 N N . TYR A 1 102 ? 62.394 21.457 6.560 1.00 32.46 117 TYR A N 1
ATOM 755 C CA . TYR A 1 102 ? 61.487 22.574 6.578 1.00 26.61 117 TYR A CA 1
ATOM 756 C C . TYR A 1 102 ? 60.835 22.629 5.200 1.00 35.35 117 TYR A C 1
ATOM 757 O O . TYR A 1 102 ? 61.512 22.459 4.209 1.00 32.47 117 TYR A O 1
ATOM 766 N N . LEU A 1 103 ? 59.515 22.818 5.178 1.00 30.73 118 LEU A N 1
ATOM 767 C CA . LEU A 1 103 ? 58.688 22.914 3.978 1.00 32.91 118 LEU A CA 1
ATOM 768 C C . LEU A 1 103 ? 57.914 24.210 4.030 1.00 39.83 118 LEU A C 1
ATOM 769 O O . LEU A 1 103 ? 57.481 24.650 5.094 1.00 41.09 118 LEU A O 1
ATOM 774 N N . GLU A 1 104 ? 57.732 24.839 2.885 1.00 34.93 119 GLU A N 1
ATOM 775 C CA . GLU A 1 104 ? 56.901 26.036 2.837 1.00 30.76 119 GLU A CA 1
ATOM 776 C C . GLU A 1 104 ? 55.655 25.703 2.030 1.00 39.80 119 GLU A C 1
ATOM 777 O O . GLU A 1 104 ? 55.760 25.080 0.976 1.00 43.26 119 GLU A O 1
ATOM 783 N N . LYS A 1 105 ? 54.473 26.071 2.521 1.00 28.51 120 LYS A N 1
ATOM 784 C CA . LYS A 1 105 ? 53.235 25.906 1.721 1.00 49.36 120 LYS A CA 1
ATOM 785 C C . LYS A 1 105 ? 53.215 26.834 0.486 1.00 44.31 120 LYS A C 1
ATOM 786 O O . LYS A 1 105 ? 53.764 27.937 0.528 1.00 45.25 120 LYS A O 1
ATOM 792 N N . PRO A 1 106 ? 52.596 26.382 -0.622 1.00 50.49 121 PRO A N 1
ATOM 793 C CA . PRO A 1 106 ? 51.909 25.100 -0.776 1.00 34.95 121 PRO A CA 1
ATOM 794 C C . PRO A 1 106 ? 52.893 23.944 -1.013 1.00 31.65 121 PRO A C 1
ATOM 795 O O . PRO A 1 106 ? 53.946 24.142 -1.616 1.00 40.65 121 PRO A O 1
ATOM 799 N N . ILE A 1 107 ? 52.558 22.763 -0.496 1.00 34.14 122 ILE A N 1
ATOM 800 C CA . ILE A 1 107 ? 53.420 21.588 -0.616 1.00 37.71 122 ILE A CA 1
ATOM 801 C C . ILE A 1 107 ? 53.227 20.918 -1.980 1.00 37.79 122 ILE A C 1
ATOM 802 O O . ILE A 1 107 ? 52.118 20.853 -2.510 1.00 40.48 122 ILE A O 1
ATOM 807 N N . ASP A 1 108 ? 54.306 20.398 -2.543 1.00 33.31 123 ASP A N 1
ATOM 808 C CA . ASP A 1 108 ? 54.202 19.605 -3.763 1.00 40.65 123 ASP A CA 1
ATOM 809 C C . ASP A 1 108 ? 55.270 18.521 -3.797 1.00 37.56 123 ASP A C 1
ATOM 810 O O . ASP A 1 108 ? 56.211 18.548 -2.999 1.00 34.14 123 ASP A O 1
ATOM 815 N N . ILE A 1 109 ? 55.128 17.579 -4.724 1.00 34.94 124 ILE A N 1
ATOM 816 C CA . ILE A 1 109 ? 56.022 16.422 -4.823 1.00 29.88 124 ILE A CA 1
ATOM 817 C C . ILE A 1 109 ? 57.498 16.788 -4.957 1.00 26.31 124 ILE A C 1
ATOM 818 O O . ILE A 1 109 ? 58.366 16.038 -4.498 1.00 43.77 124 ILE A O 1
ATOM 823 N N . ALA A 1 110 ? 57.786 17.937 -5.572 1.00 29.53 125 ALA A N 1
ATOM 824 C CA . ALA A 1 110 ? 59.176 18.338 -5.845 1.00 35.09 125 ALA A CA 1
ATOM 825 C C . ALA A 1 110 ? 59.891 18.764 -4.574 1.00 31.60 125 ALA A C 1
ATOM 826 O O . ALA A 1 110 ? 61.102 18.571 -4.424 1.00 35.11 125 ALA A O 1
ATOM 828 N N . SER A 1 111 ? 59.151 19.402 -3.688 1.00 34.99 126 SER A N 1
ATOM 829 C CA . SER A 1 111 ? 59.742 19.893 -2.454 1.00 38.93 126 SER A CA 1
ATOM 830 C C . SER A 1 111 ? 59.845 18.738 -1.450 1.00 26.34 126 SER A C 1
ATOM 831 O O . SER A 1 111 ? 60.810 18.656 -0.682 1.00 48.52 126 SER A O 1
ATOM 834 N N . LEU A 1 112 ? 58.877 17.812 -1.513 1.00 28.55 127 LEU A N 1
ATOM 835 C CA . LEU A 1 112 ? 58.877 16.603 -0.685 1.00 24.27 127 LEU A CA 1
ATOM 836 C C . LEU A 1 112 ? 59.941 15.590 -1.024 1.00 38.91 127 LEU A C 1
ATOM 837 O O . LEU A 1 112 ? 60.558 15.010 -0.134 1.00 30.82 127 LEU A O 1
ATOM 842 N N . GLU A 1 113 ? 60.162 15.375 -2.311 1.00 46.48 128 GLU A N 1
ATOM 843 C CA . GLU A 1 113 ? 61.064 14.320 -2.740 1.00 28.53 128 GLU A CA 1
ATOM 844 C C . GLU A 1 113 ? 62.486 14.340 -2.078 1.00 56.06 128 GLU A C 1
ATOM 845 O O . GLU A 1 113 ? 62.919 13.311 -1.577 1.00 34.33 128 GLU A O 1
ATOM 851 N N . PRO A 1 114 ? 63.200 15.492 -2.043 1.00 27.78 129 PRO A N 1
ATOM 852 C CA . PRO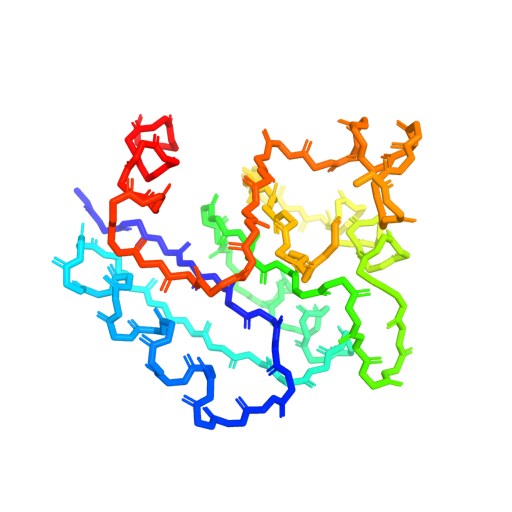 A 1 114 ? 64.526 15.450 -1.380 1.00 32.02 129 PRO A CA 1
ATOM 853 C C . PRO A 1 114 ? 64.488 15.097 0.119 1.00 38.24 129 PRO A C 1
ATOM 854 O O . PRO A 1 114 ? 65.406 14.449 0.620 1.00 45.36 129 PRO A O 1
ATOM 858 N N . ILE A 1 115 ? 63.424 15.499 0.812 1.00 48.39 130 ILE A N 1
ATOM 859 C CA . ILE A 1 115 ? 63.235 15.142 2.224 1.00 49.47 130 ILE A CA 1
ATOM 860 C C . ILE A 1 115 ? 63.108 13.633 2.376 1.00 35.15 130 ILE A C 1
ATOM 861 O O . ILE A 1 115 ? 63.746 13.017 3.226 1.00 39.93 130 ILE A O 1
ATOM 866 N N . LEU A 1 116 ? 62.299 13.037 1.517 1.00 30.02 131 LEU A N 1
ATOM 867 C CA . LEU A 1 116 ? 61.992 11.622 1.613 1.00 37.36 131 LEU A CA 1
ATOM 868 C C . LEU A 1 116 ? 63.240 10.850 1.235 1.00 43.82 131 LEU A C 1
ATOM 869 O O . LEU A 1 116 ? 63.461 9.740 1.720 1.00 50.28 131 LEU A O 1
ATOM 874 N N . GLN A 1 117 ? 64.090 11.474 0.414 1.00 42.89 132 GLN A N 1
ATOM 875 C CA . GLN A 1 117 ? 65.337 10.858 -0.033 1.00 43.91 132 GLN A CA 1
ATOM 876 C C . GLN A 1 117 ? 66.385 10.824 1.075 1.00 68.06 132 GLN A C 1
ATOM 877 O O . GLN A 1 117 ? 67.094 9.828 1.212 1.00 51.49 132 GLN A O 1
ATOM 883 N N . SER A 1 118 ? 66.478 11.910 1.851 1.00 44.49 133 SER A N 1
ATOM 884 C CA . SER A 1 118 ? 67.355 11.976 3.038 1.00 53.66 133 SER A CA 1
ATOM 885 C C . SER A 1 118 ? 66.959 10.999 4.136 1.00 48.72 133 SER A C 1
ATOM 886 O O . SER A 1 118 ? 67.814 10.321 4.695 1.00 58.28 133 SER A O 1
ATOM 889 N N . ILE A 1 119 ? 65.659 10.931 4.427 1.00 54.94 134 ILE A N 1
ATOM 890 C CA . ILE A 1 119 ? 65.106 10.031 5.442 1.00 51.23 134 ILE A CA 1
ATOM 891 C C . ILE A 1 119 ? 65.383 8.561 5.126 1.00 56.45 134 ILE A C 1
ATOM 892 O O . ILE A 1 119 ? 65.525 7.744 6.032 1.00 65.27 134 ILE A O 1
ATOM 897 N N . GLU A 1 120 ? 65.450 8.230 3.841 1.00 47.50 135 GLU A N 1
ATOM 898 C CA . GLU A 1 120 ? 65.687 6.861 3.418 1.00 55.35 135 GLU A CA 1
ATOM 899 C C . GLU A 1 120 ? 67.150 6.432 3.578 1.00 44.61 135 GLU A C 1
ATOM 900 O O . GLU A 1 120 ? 68.078 7.244 3.466 1.00 64.33 135 GLU A O 1
#

CATH classification: 3.40.50.2300